Protein AF-A0A6C0HG00-F1 (afdb_monomer)

Radius of gyration: 15.2 Å; Cα contacts (8 Å, |Δi|>4): 102; chains: 1; bounding box: 39×27×39 Å

Structure (mmCIF, N/CA/C/O backbone):
data_AF-A0A6C0HG00-F1
#
_entry.id   AF-A0A6C0HG00-F1
#
loop_
_atom_site.group_PDB
_atom_site.id
_atom_site.type_symbol
_atom_site.label_atom_id
_atom_site.label_alt_id
_atom_site.label_comp_id
_atom_site.label_asym_id
_atom_site.label_entity_id
_atom_site.label_seq_id
_atom_site.pdbx_PDB_ins_code
_atom_site.Cartn_x
_atom_site.Cartn_y
_atom_site.Cartn_z
_atom_site.occupancy
_atom_site.B_iso_or_equiv
_atom_site.auth_seq_id
_atom_site.auth_comp_id
_atom_site.auth_asym_id
_atom_site.auth_atom_id
_atom_site.pdbx_PDB_model_num
ATOM 1 N N . MET A 1 1 ? -4.005 -6.239 12.377 1.00 39.22 1 MET A N 1
ATOM 2 C CA . MET A 1 1 ? -4.452 -7.416 11.584 1.00 39.22 1 MET A CA 1
ATOM 3 C C . MET A 1 1 ? -5.872 -7.143 11.074 1.00 39.22 1 MET A C 1
ATOM 5 O O . MET A 1 1 ? -6.683 -6.711 11.880 1.00 39.22 1 MET A O 1
ATOM 9 N N . PHE A 1 2 ? -6.193 -7.319 9.782 1.00 41.38 2 PHE A N 1
ATOM 10 C CA . PHE A 1 2 ? -7.570 -7.131 9.278 1.00 41.38 2 PHE A CA 1
ATOM 11 C C . PHE A 1 2 ? -8.142 -8.469 8.809 1.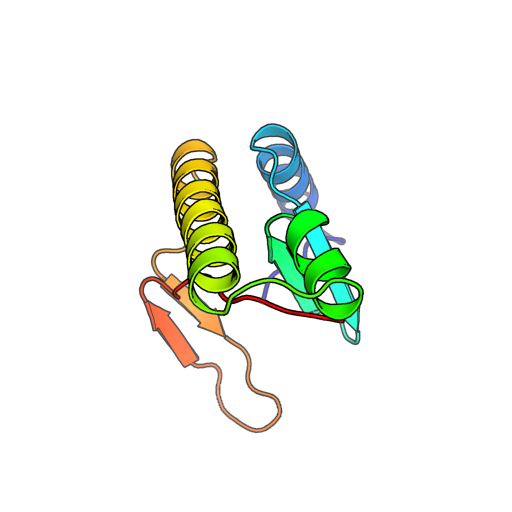00 41.38 2 PHE A C 1
ATOM 13 O O . PHE A 1 2 ? -7.662 -9.040 7.835 1.00 41.38 2 PHE A O 1
ATOM 20 N N . ASN A 1 3 ? -9.164 -8.968 9.502 1.00 40.97 3 ASN A N 1
ATOM 21 C CA . ASN A 1 3 ? -9.877 -10.188 9.133 1.00 40.97 3 ASN A CA 1
ATOM 22 C C . ASN A 1 3 ? -11.052 -9.797 8.221 1.00 40.97 3 ASN A C 1
ATOM 24 O O . ASN A 1 3 ? -12.137 -9.469 8.692 1.00 40.97 3 ASN A O 1
ATOM 28 N N . VAL A 1 4 ? -10.803 -9.698 6.913 1.00 52.06 4 VAL A N 1
ATOM 29 C CA . VAL A 1 4 ? -11.732 -9.041 5.968 1.00 52.06 4 VAL A CA 1
ATOM 30 C C . VAL A 1 4 ? -12.840 -9.982 5.459 1.00 52.06 4 VAL A C 1
ATOM 32 O O . VAL A 1 4 ? -13.831 -9.522 4.899 1.00 52.06 4 VAL A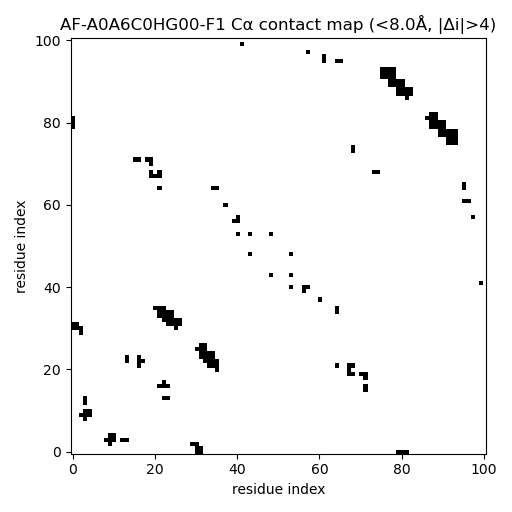 O 1
ATOM 35 N N . ASP A 1 5 ? -12.727 -11.294 5.689 1.00 48.06 5 ASP A N 1
ATOM 36 C CA . ASP A 1 5 ? -13.521 -12.290 4.949 1.00 48.06 5 ASP A CA 1
ATOM 37 C C . ASP A 1 5 ? -14.702 -12.920 5.708 1.00 48.06 5 ASP A C 1
ATOM 39 O O . ASP A 1 5 ? -15.380 -13.784 5.148 1.00 48.06 5 ASP A O 1
ATOM 43 N N . LYS A 1 6 ? -14.987 -12.538 6.962 1.00 48.75 6 LYS A N 1
ATOM 44 C CA . LYS A 1 6 ? -16.021 -13.237 7.763 1.00 48.75 6 LYS A CA 1
ATOM 45 C C . LYS A 1 6 ? -17.171 -12.389 8.310 1.00 48.75 6 LYS A C 1
ATOM 47 O O . LYS A 1 6 ? -18.188 -12.972 8.683 1.00 48.75 6 LYS A O 1
ATOM 52 N N . ASP A 1 7 ? -17.085 -11.059 8.244 1.00 55.03 7 ASP A N 1
ATOM 53 C CA . ASP A 1 7 ? -18.016 -10.169 8.950 1.00 55.03 7 ASP A CA 1
ATOM 54 C C . ASP A 1 7 ? -18.610 -9.091 8.014 1.00 55.03 7 ASP A C 1
ATOM 56 O O . ASP A 1 7 ? -17.992 -8.689 7.026 1.00 55.03 7 ASP A O 1
ATOM 60 N N . GLU A 1 8 ? -19.804 -8.574 8.329 1.00 54.69 8 GLU A N 1
ATOM 61 C CA . GLU A 1 8 ? -20.500 -7.512 7.566 1.00 54.69 8 GLU A CA 1
ATOM 62 C C . GLU A 1 8 ? -19.622 -6.254 7.376 1.00 54.69 8 GLU A C 1
ATOM 64 O O . GLU A 1 8 ? -19.628 -5.624 6.317 1.00 54.69 8 GLU A O 1
ATOM 69 N N . TYR A 1 9 ? -18.759 -5.971 8.358 1.00 54.28 9 TYR A N 1
ATOM 70 C CA . TYR A 1 9 ? -17.730 -4.929 8.310 1.00 54.28 9 TYR A CA 1
ATOM 71 C C . TYR A 1 9 ? -16.618 -5.198 7.287 1.00 54.28 9 TYR A C 1
ATOM 73 O O . TYR A 1 9 ? -16.169 -4.268 6.616 1.00 54.28 9 TYR A O 1
ATOM 81 N N . GLY A 1 10 ? -16.191 -6.452 7.125 1.00 60.38 10 GLY A N 1
ATOM 82 C CA . GLY A 1 10 ? -15.174 -6.837 6.144 1.00 60.38 10 GLY A CA 1
ATOM 83 C C . GLY A 1 10 ? -15.649 -6.616 4.706 1.00 60.38 10 GLY A C 1
ATOM 84 O O . GLY A 1 10 ? -14.906 -6.108 3.867 1.00 60.38 10 GLY A O 1
ATOM 85 N N . ASN A 1 11 ? -16.935 -6.866 4.442 1.00 62.53 11 ASN A N 1
ATOM 86 C CA . ASN A 1 11 ? -17.552 -6.578 3.146 1.00 62.53 11 ASN A CA 1
ATOM 87 C C . ASN A 1 11 ? -17.626 -5.074 2.844 1.00 62.53 11 ASN A C 1
ATOM 89 O O . ASN A 1 11 ? -17.344 -4.662 1.717 1.00 62.53 11 ASN A O 1
ATOM 93 N N . ILE A 1 12 ? -17.958 -4.245 3.838 1.00 65.25 12 ILE A N 1
ATOM 94 C CA . ILE A 1 12 ? -17.965 -2.782 3.689 1.00 65.25 12 ILE A CA 1
ATOM 95 C C . ILE A 1 12 ? -16.544 -2.271 3.426 1.00 65.25 12 ILE A C 1
ATOM 97 O O . ILE A 1 12 ? -16.341 -1.492 2.494 1.00 65.25 12 ILE A O 1
ATOM 101 N N . LEU A 1 13 ? -15.552 -2.758 4.177 1.00 69.81 13 LEU A N 1
ATOM 102 C CA . LEU A 1 13 ? -14.149 -2.386 3.993 1.00 69.81 13 LEU A CA 1
ATOM 103 C C . LEU A 1 13 ? -13.638 -2.788 2.602 1.00 69.81 13 LEU A C 1
ATOM 105 O O . LEU A 1 13 ? -13.024 -1.977 1.912 1.00 69.81 13 LEU A O 1
ATOM 109 N N . ASN A 1 14 ? -13.966 -3.998 2.141 1.00 71.69 14 ASN A N 1
ATOM 110 C CA . ASN A 1 14 ? -13.666 -4.461 0.786 1.00 71.69 14 ASN A CA 1
ATOM 111 C C . ASN A 1 14 ? -14.298 -3.567 -0.295 1.00 71.69 14 ASN A C 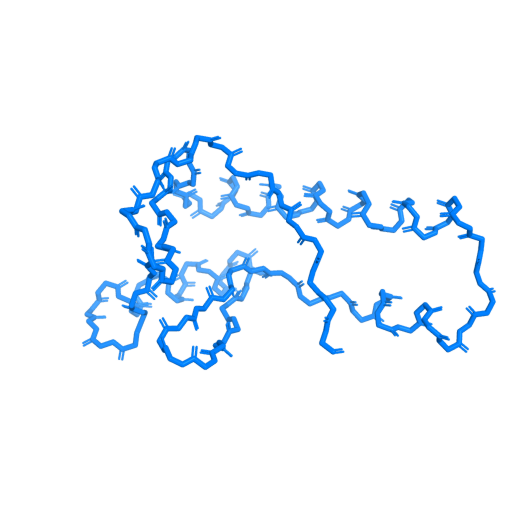1
ATOM 113 O O . ASN A 1 14 ? -13.662 -3.286 -1.313 1.00 71.69 14 ASN A O 1
ATOM 117 N N . CYS A 1 15 ? -15.535 -3.106 -0.092 1.00 71.31 15 CYS A N 1
ATOM 118 C CA . CYS A 1 15 ? -16.206 -2.185 -1.011 1.00 71.31 15 CYS A CA 1
ATOM 119 C C . CYS A 1 15 ? -15.520 -0.813 -1.056 1.00 71.31 15 CYS A C 1
ATOM 121 O O . CYS A 1 15 ? -15.248 -0.317 -2.150 1.00 71.31 15 CYS A O 1
ATOM 123 N N . VAL A 1 16 ? -15.193 -0.231 0.102 1.00 74.38 16 VAL A N 1
ATOM 124 C CA . VAL A 1 16 ? -14.484 1.059 0.202 1.00 74.38 16 VAL A CA 1
ATOM 125 C C . VAL A 1 16 ? -13.106 0.977 -0.460 1.00 74.38 16 VAL A C 1
ATOM 127 O O . VAL A 1 16 ? -12.746 1.846 -1.253 1.00 74.38 16 VAL A O 1
ATOM 130 N N . VAL A 1 17 ? -12.368 -0.109 -0.214 1.00 80.56 17 VAL A N 1
ATOM 131 C CA . VAL A 1 17 ? -11.044 -0.362 -0.802 1.00 80.56 17 VAL A CA 1
ATOM 132 C C . VAL A 1 17 ? -11.113 -0.521 -2.321 1.00 80.56 17 VAL A C 1
ATOM 134 O O . VAL A 1 17 ? -10.335 0.101 -3.043 1.00 80.56 17 VAL A O 1
ATOM 137 N N . LYS A 1 18 ? -12.079 -1.286 -2.842 1.00 77.50 18 LYS A N 1
ATOM 138 C CA . LYS A 1 18 ? -12.243 -1.436 -4.297 1.00 77.50 18 LYS A CA 1
ATOM 139 C C . LYS A 1 18 ? -12.633 -0.123 -4.977 1.00 77.50 18 LYS A C 1
ATOM 141 O O . LYS A 1 18 ? -12.145 0.159 -6.069 1.00 77.50 18 LYS A O 1
ATOM 146 N N . GLN A 1 19 ? -13.492 0.681 -4.350 1.00 79.25 19 GLN A N 1
ATOM 147 C CA . GLN A 1 19 ? -13.919 1.977 -4.891 1.00 79.25 19 GLN A CA 1
ATOM 148 C C . GLN A 1 19 ? -12.794 3.019 -4.893 1.00 79.25 19 GLN A C 1
ATOM 150 O O . GLN A 1 19 ? -12.764 3.874 -5.777 1.00 79.25 19 GLN A O 1
ATOM 155 N N . SER A 1 20 ? -11.847 2.930 -3.955 1.00 78.06 20 SER A N 1
ATOM 156 C CA . SER A 1 20 ? -10.674 3.807 -3.910 1.00 78.06 20 SER A CA 1
ATOM 157 C C . SER A 1 20 ? -9.549 3.381 -4.858 1.00 78.06 20 SER A C 1
ATOM 159 O O . SER A 1 20 ? -8.567 4.102 -4.998 1.00 78.06 20 SER A O 1
ATOM 161 N N . GLY A 1 21 ? -9.675 2.242 -5.549 1.00 81.31 21 GLY A N 1
ATOM 162 C CA . GLY A 1 21 ? -8.630 1.713 -6.432 1.00 81.31 21 GLY A CA 1
ATOM 163 C C . GLY A 1 21 ? -7.470 1.041 -5.689 1.00 81.31 21 GLY A C 1
ATOM 164 O O . GLY A 1 21 ? -6.438 0.756 -6.301 1.00 81.31 21 GLY A O 1
ATOM 165 N N . LEU A 1 22 ? -7.639 0.790 -4.390 1.00 86.19 22 LEU A N 1
ATOM 166 C CA . LEU A 1 22 ? -6.786 -0.078 -3.588 1.00 86.19 22 LEU A CA 1
ATOM 167 C C . LEU A 1 22 ? -7.271 -1.531 -3.709 1.00 86.19 22 LEU A C 1
ATOM 169 O O . LEU A 1 22 ? -8.372 -1.816 -4.188 1.00 86.19 22 LEU A O 1
ATOM 173 N N . ARG A 1 23 ? -6.448 -2.476 -3.259 1.00 84.56 23 ARG A N 1
ATOM 174 C CA . ARG A 1 23 ? -6.842 -3.881 -3.153 1.00 84.56 23 ARG A CA 1
ATOM 175 C C . ARG A 1 23 ? -6.307 -4.520 -1.885 1.00 84.56 23 ARG A C 1
ATOM 177 O O . ARG A 1 23 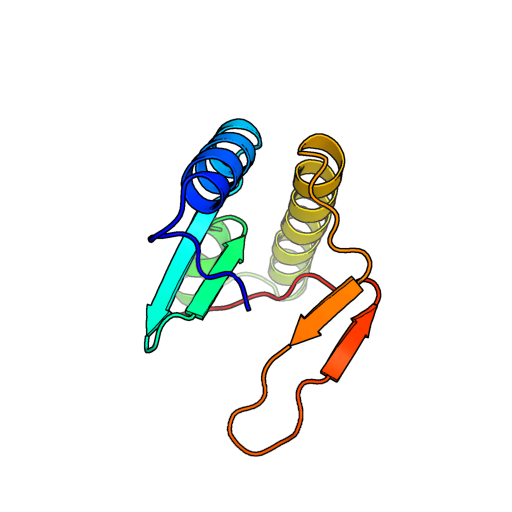? -5.246 -4.129 -1.402 1.00 84.56 23 ARG A O 1
ATOM 184 N N . PHE A 1 24 ? -7.028 -5.531 -1.413 1.00 81.75 24 PHE A N 1
ATOM 185 C CA . PHE A 1 24 ? -6.486 -6.514 -0.490 1.00 81.75 24 PHE A CA 1
ATOM 186 C C . PHE A 1 24 ? -5.911 -7.688 -1.284 1.00 81.75 24 PHE A C 1
ATOM 188 O O . PHE A 1 24 ? -6.620 -8.279 -2.097 1.00 81.75 24 PHE A O 1
ATOM 195 N N . ASP A 1 25 ? -4.643 -8.009 -1.049 1.00 79.75 25 ASP A N 1
ATOM 196 C CA . ASP A 1 25 ? -4.021 -9.266 -1.470 1.00 79.75 25 ASP A CA 1
ATOM 197 C C . ASP A 1 25 ? -3.853 -10.163 -0.251 1.00 79.75 25 ASP A C 1
ATOM 199 O O . ASP A 1 25 ? -3.196 -9.782 0.719 1.00 79.75 25 ASP A O 1
ATOM 203 N N . HIS A 1 26 ? -4.447 -11.353 -0.288 1.00 75.81 26 HIS A N 1
ATOM 204 C CA . HIS A 1 26 ? -4.326 -12.305 0.808 1.00 75.81 26 HIS A CA 1
ATOM 205 C C . HIS A 1 26 ? -2.934 -12.949 0.803 1.00 75.81 26 HIS A C 1
ATOM 207 O O . HIS A 1 26 ? -2.488 -13.476 -0.216 1.00 75.81 26 HIS A O 1
ATOM 213 N N . ILE A 1 27 ? -2.268 -12.928 1.954 1.00 71.69 27 ILE A N 1
ATOM 214 C CA . ILE A 1 27 ? -1.078 -13.731 2.242 1.00 71.69 27 ILE A CA 1
ATOM 215 C C . ILE A 1 27 ? -1.512 -14.902 3.136 1.00 71.69 27 ILE A C 1
ATOM 217 O O . ILE A 1 27 ? -2.526 -14.832 3.825 1.00 71.69 27 ILE A O 1
ATOM 221 N N . ASP A 1 28 ? -0.733 -15.982 3.132 1.00 69.69 28 ASP A N 1
ATOM 222 C CA . ASP A 1 28 ? -0.869 -17.123 4.041 1.00 69.69 28 ASP A CA 1
ATOM 223 C C . ASP A 1 28 ? -1.229 -16.726 5.497 1.00 69.69 28 ASP A C 1
ATOM 225 O O . ASP A 1 28 ? -0.818 -15.681 6.005 1.00 69.69 28 ASP A O 1
ATOM 229 N N . LYS A 1 29 ? -1.977 -17.601 6.183 1.00 66.44 29 LYS A N 1
ATOM 230 C CA . LYS A 1 29 ? -2.397 -17.476 7.596 1.00 66.44 29 LYS A CA 1
ATOM 231 C C . LYS A 1 29 ? -3.198 -16.208 7.956 1.00 66.44 29 LYS A C 1
ATOM 233 O O . LYS A 1 29 ? -2.876 -15.538 8.933 1.00 66.44 29 LYS A O 1
ATOM 238 N N . ASN A 1 30 ? -4.298 -15.924 7.250 1.00 61.56 30 ASN A N 1
ATOM 239 C CA . ASN A 1 30 ? -5.216 -14.801 7.546 1.00 61.56 30 ASN A CA 1
ATOM 240 C C . ASN A 1 30 ? -4.557 -13.410 7.494 1.00 61.56 30 ASN A C 1
ATOM 242 O O . ASN A 1 30 ? -5.052 -12.458 8.101 1.00 61.56 30 ASN A O 1
ATOM 246 N N . LEU A 1 31 ? -3.440 -13.281 6.783 1.00 68.88 31 LEU A N 1
ATOM 247 C CA . LEU A 1 31 ? -2.778 -12.004 6.569 1.00 68.88 31 LEU A CA 1
ATOM 248 C C . LEU A 1 31 ? -3.261 -11.409 5.251 1.00 68.88 31 LEU A C 1
ATOM 250 O O . LEU A 1 31 ? -3.590 -12.109 4.299 1.00 68.88 31 LEU A O 1
ATOM 254 N N . SER A 1 32 ? -3.348 -10.090 5.172 1.00 74.31 32 SER A N 1
ATOM 255 C CA . SER A 1 32 ? -3.724 -9.415 3.932 1.00 74.31 32 SER A CA 1
ATOM 256 C C . SER A 1 32 ? -2.944 -8.120 3.789 1.00 74.31 32 SER A C 1
ATOM 258 O O . SER A 1 32 ? -2.787 -7.369 4.751 1.00 74.31 32 SER A O 1
ATOM 260 N N . ILE A 1 33 ? -2.444 -7.869 2.584 1.00 80.75 33 ILE A N 1
ATOM 261 C CA . ILE A 1 33 ? -1.795 -6.620 2.201 1.00 80.75 33 ILE A CA 1
ATOM 262 C C . ILE A 1 33 ? -2.867 -5.693 1.658 1.00 80.75 33 ILE A C 1
ATOM 264 O O . ILE A 1 33 ? -3.512 -6.025 0.670 1.00 80.75 33 ILE A O 1
ATOM 268 N N . LEU A 1 34 ? -3.002 -4.508 2.243 1.00 84.19 34 LEU A N 1
ATOM 269 C CA . LEU A 1 34 ? -3.688 -3.394 1.598 1.00 84.19 34 LEU A CA 1
ATOM 270 C C . LEU A 1 34 ? -2.686 -2.641 0.720 1.00 84.19 34 LEU A C 1
ATOM 272 O O . LEU A 1 34 ? -1.687 -2.131 1.224 1.00 84.19 34 LEU A O 1
ATOM 276 N N . GLY A 1 35 ? -2.935 -2.556 -0.584 1.00 87.88 35 GLY A N 1
ATOM 277 C CA . GLY A 1 35 ? -1.965 -1.953 -1.492 1.00 87.88 35 GLY A CA 1
ATOM 278 C C . GLY A 1 35 ? -2.457 -1.722 -2.913 1.00 87.88 35 GLY A C 1
ATOM 279 O O . GLY A 1 35 ? -3.649 -1.776 -3.213 1.00 87.88 35 GLY A O 1
ATOM 280 N N . ILE A 1 36 ? -1.493 -1.450 -3.793 1.00 88.44 36 ILE A N 1
ATOM 281 C CA . ILE A 1 36 ? -1.672 -1.315 -5.239 1.00 88.44 36 ILE A CA 1
ATOM 282 C C . ILE A 1 36 ? -0.695 -2.281 -5.907 1.00 88.44 36 ILE A C 1
ATOM 284 O O . ILE A 1 36 ? 0.475 -2.337 -5.530 1.00 88.44 36 ILE A O 1
ATOM 288 N N . GLU A 1 37 ? -1.143 -2.997 -6.935 1.00 85.31 37 GLU A N 1
ATOM 289 C CA . GLU A 1 37 ? -0.231 -3.756 -7.791 1.00 85.31 37 GLU A CA 1
ATOM 290 C C . GLU A 1 37 ? 0.573 -2.838 -8.692 1.00 85.31 37 GLU A C 1
ATOM 292 O O . GLU A 1 37 ? 0.007 -2.040 -9.444 1.00 85.31 37 GLU A O 1
ATOM 297 N N . VAL A 1 38 ? 1.890 -3.017 -8.696 1.00 84.56 38 VAL A N 1
ATOM 298 C CA . VAL A 1 38 ? 2.773 -2.240 -9.558 1.00 84.56 38 VAL A CA 1
ATOM 299 C C . VAL A 1 38 ? 3.462 -3.154 -10.565 1.00 84.56 38 VAL A C 1
ATOM 301 O O . VAL A 1 38 ? 4.598 -3.580 -10.378 1.00 84.56 38 VAL A O 1
ATOM 304 N N . LYS A 1 39 ? 2.781 -3.415 -11.687 1.00 80.31 39 LYS A N 1
ATOM 305 C CA . LYS A 1 39 ? 3.320 -4.219 -12.806 1.00 80.31 39 LYS A CA 1
ATOM 306 C C . LYS A 1 39 ? 4.573 -3.614 -13.450 1.00 80.31 39 LYS A C 1
ATOM 308 O O . LYS A 1 39 ? 5.357 -4.302 -14.092 1.00 80.31 39 LYS A O 1
ATOM 313 N N . GLU A 1 40 ? 4.756 -2.305 -13.309 1.00 75.56 40 GLU A N 1
ATOM 314 C CA . GLU A 1 40 ? 5.959 -1.616 -13.784 1.00 75.56 40 GLU A CA 1
ATOM 315 C C . GLU A 1 40 ? 7.189 -2.017 -12.963 1.00 75.56 40 GLU A C 1
ATOM 317 O O . GLU A 1 40 ? 8.267 -2.135 -13.533 1.00 75.56 40 GLU A O 1
ATOM 322 N N . VAL A 1 41 ? 7.013 -2.295 -11.663 1.00 72.94 41 VAL A N 1
ATOM 323 C CA . VAL A 1 41 ? 8.086 -2.712 -10.750 1.00 72.94 41 VAL A CA 1
ATOM 324 C C . VAL A 1 41 ? 8.413 -4.195 -10.909 1.00 72.94 41 VAL A C 1
ATOM 326 O O . VAL A 1 41 ? 9.585 -4.552 -10.877 1.00 72.94 41 VAL A O 1
ATOM 329 N N . SER A 1 42 ? 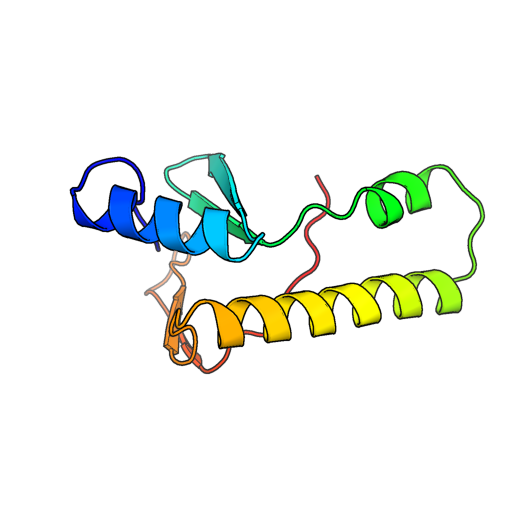7.423 -5.060 -11.163 1.00 69.38 42 SER A N 1
ATOM 330 C CA . SER A 1 42 ? 7.689 -6.484 -11.433 1.00 69.38 42 SER A CA 1
ATOM 331 C C . SER A 1 42 ? 8.576 -6.684 -12.667 1.00 69.38 42 SER A C 1
ATOM 333 O O . SER A 1 42 ? 9.432 -7.559 -12.677 1.00 69.38 42 SER A O 1
ATOM 335 N N . ASN A 1 43 ? 8.430 -5.818 -13.673 1.00 65.75 43 ASN A N 1
ATOM 336 C CA . ASN A 1 43 ? 9.216 -5.860 -14.907 1.00 65.75 43 ASN A CA 1
ATOM 337 C C . ASN A 1 43 ? 10.614 -5.225 -14.783 1.00 65.75 43 ASN A C 1
ATOM 339 O O . ASN A 1 43 ? 11.363 -5.249 -15.760 1.00 65.75 43 ASN A O 1
ATOM 343 N N . LEU A 1 44 ? 10.963 -4.626 -13.635 1.00 69.38 44 LEU A N 1
ATOM 344 C CA . LEU A 1 44 ? 12.298 -4.052 -13.418 1.00 69.38 44 LEU A CA 1
ATOM 345 C C . LEU A 1 44 ? 13.377 -5.132 -13.327 1.00 69.38 44 LEU A C 1
ATOM 347 O O . LEU A 1 44 ? 14.519 -4.871 -13.681 1.00 69.38 44 LEU A O 1
ATOM 351 N N . TRP A 1 45 ? 13.022 -6.344 -12.897 1.00 68.06 45 TRP A N 1
ATOM 352 C CA . TRP A 1 45 ? 13.958 -7.469 -12.830 1.00 68.06 45 TRP A CA 1
ATOM 353 C C . TRP A 1 45 ? 14.375 -7.974 -14.215 1.00 68.06 45 TRP A C 1
ATOM 355 O O . TRP A 1 45 ? 15.506 -8.419 -14.396 1.00 68.06 45 TRP A O 1
ATOM 365 N N . ASP A 1 46 ? 13.487 -7.841 -15.201 1.00 71.94 46 ASP A N 1
ATOM 366 C CA . ASP A 1 46 ? 13.681 -8.356 -16.560 1.00 71.94 46 ASP A CA 1
ATOM 367 C C . ASP A 1 46 ? 14.267 -7.313 -17.528 1.00 71.94 46 ASP A C 1
ATOM 369 O O . ASP A 1 46 ? 14.453 -7.587 -18.718 1.00 71.94 46 ASP A O 1
ATOM 373 N N . LYS A 1 47 ? 14.542 -6.091 -17.052 1.00 75.00 47 LYS A N 1
ATOM 374 C CA . LYS A 1 47 ? 15.030 -4.976 -17.874 1.00 75.00 47 LYS A CA 1
ATOM 375 C C . LYS A 1 47 ? 16.219 -4.290 -17.216 1.00 75.00 47 LYS A C 1
ATOM 377 O O . LYS A 1 47 ? 16.220 -4.021 -16.022 1.00 75.00 47 LYS A O 1
ATOM 382 N N . PHE A 1 48 ? 17.213 -3.917 -18.020 1.00 76.69 48 P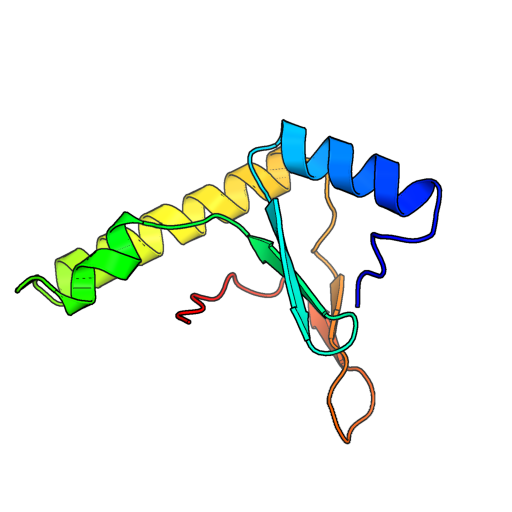HE A N 1
ATOM 383 C CA . PHE A 1 48 ? 18.235 -2.972 -17.570 1.00 76.69 48 PHE A CA 1
ATOM 384 C C . PHE A 1 48 ? 17.602 -1.586 -17.416 1.00 76.69 48 PHE A C 1
ATOM 386 O O . PHE A 1 48 ? 17.384 -0.889 -18.405 1.00 76.69 48 PHE A O 1
ATOM 393 N N . THR A 1 49 ? 17.324 -1.200 -16.174 1.00 78.62 49 THR A N 1
ATOM 394 C CA . THR A 1 49 ? 16.880 0.143 -15.786 1.00 78.62 49 THR A CA 1
ATOM 395 C C . THR A 1 49 ? 17.905 0.753 -14.826 1.00 78.62 49 THR A C 1
ATOM 397 O O . THR A 1 49 ? 18.615 0.038 -14.113 1.00 78.62 49 THR A O 1
ATOM 400 N N . SER A 1 50 ? 18.009 2.083 -14.799 1.00 87.31 50 SER A N 1
ATOM 401 C CA . SER A 1 50 ? 18.858 2.759 -13.817 1.00 87.31 50 SER A CA 1
ATOM 402 C C . SER A 1 50 ? 18.266 2.678 -12.403 1.00 87.31 50 SER A C 1
ATOM 404 O O . SER A 1 50 ? 17.050 2.603 -12.198 1.00 87.31 50 SER A O 1
ATOM 406 N N . VAL A 1 51 ? 19.136 2.727 -11.393 1.00 84.88 51 VAL A N 1
ATOM 407 C CA . VAL A 1 51 ? 18.706 2.772 -9.987 1.00 84.88 51 VAL A CA 1
ATOM 408 C C . VAL A 1 51 ? 17.817 3.994 -9.735 1.00 84.88 51 VAL A C 1
ATOM 410 O O . VAL A 1 51 ? 16.775 3.867 -9.095 1.00 84.88 51 VAL A O 1
ATOM 413 N N . ASP A 1 52 ? 18.170 5.149 -10.302 1.00 89.69 52 ASP A N 1
ATOM 414 C CA . ASP A 1 52 ? 17.401 6.388 -10.152 1.00 89.69 52 ASP A CA 1
ATOM 415 C C . ASP A 1 52 ? 15.987 6.264 -10.731 1.00 89.69 52 ASP A C 1
ATOM 417 O O . ASP A 1 52 ? 15.012 6.648 -10.085 1.00 89.69 52 ASP A O 1
ATOM 421 N N . GLU A 1 53 ? 15.850 5.667 -11.917 1.00 86.50 53 GLU A N 1
ATOM 422 C CA . GLU A 1 53 ? 14.550 5.433 -12.551 1.00 86.50 53 GLU A CA 1
ATOM 423 C C . GLU A 1 53 ? 13.693 4.466 -11.718 1.00 86.50 53 GLU A C 1
ATOM 425 O O . GLU A 1 53 ? 12.504 4.716 -11.505 1.00 86.50 53 GLU A O 1
ATOM 430 N N . SER A 1 54 ? 14.305 3.424 -11.148 1.00 85.56 54 SER A N 1
ATOM 431 C CA . SER A 1 54 ? 13.617 2.496 -10.239 1.00 85.56 54 SER A CA 1
ATOM 432 C C . SER A 1 54 ? 13.105 3.207 -8.986 1.00 85.56 54 SER A C 1
ATOM 434 O O . SER A 1 54 ? 11.945 3.046 -8.601 1.00 85.56 54 SER A O 1
ATOM 436 N N . ILE A 1 55 ? 13.950 4.034 -8.363 1.00 88.19 55 ILE A N 1
ATOM 437 C CA . ILE A 1 55 ? 13.587 4.815 -7.176 1.00 88.19 55 ILE A CA 1
ATOM 438 C C . ILE A 1 55 ? 12.452 5.787 -7.506 1.00 88.19 55 ILE A C 1
ATOM 440 O O . ILE A 1 55 ? 11.492 5.881 -6.740 1.00 88.19 55 ILE A O 1
ATOM 444 N N . MET A 1 56 ? 12.512 6.473 -8.650 1.00 90.50 56 MET A N 1
ATOM 445 C CA . MET A 1 56 ? 11.453 7.383 -9.090 1.00 90.50 56 MET A CA 1
ATOM 446 C C . MET A 1 56 ? 10.109 6.670 -9.259 1.00 90.50 56 MET A C 1
ATOM 448 O O . MET A 1 56 ? 9.085 7.182 -8.799 1.00 90.50 56 MET A O 1
ATOM 452 N N . ILE A 1 57 ? 10.101 5.484 -9.875 1.00 88.12 57 ILE A N 1
ATOM 453 C CA . ILE A 1 57 ? 8.887 4.672 -10.032 1.00 88.12 57 ILE A CA 1
ATOM 454 C C . ILE A 1 57 ? 8.330 4.299 -8.654 1.00 88.12 57 ILE A C 1
ATOM 456 O O . ILE A 1 57 ? 7.154 4.542 -8.382 1.00 88.12 57 ILE A O 1
ATOM 460 N N . ILE A 1 58 ? 9.167 3.781 -7.752 1.00 88.00 58 ILE A N 1
ATOM 461 C CA . ILE A 1 58 ? 8.743 3.390 -6.399 1.00 88.00 58 ILE A CA 1
ATOM 462 C C . ILE A 1 58 ? 8.156 4.591 -5.643 1.00 88.00 58 ILE A C 1
ATOM 464 O O . ILE A 1 58 ? 7.074 4.484 -5.064 1.00 88.00 58 ILE A O 1
ATOM 468 N N . MET A 1 59 ? 8.822 5.748 -5.676 1.00 89.94 59 MET A N 1
ATOM 469 C CA . MET A 1 59 ? 8.355 6.960 -4.993 1.00 89.94 59 MET A CA 1
ATOM 470 C C . MET A 1 59 ? 7.021 7.463 -5.547 1.00 89.94 59 MET A C 1
ATOM 472 O O . MET A 1 59 ? 6.123 7.798 -4.774 1.00 89.94 59 MET A O 1
ATOM 476 N N . LYS A 1 60 ? 6.848 7.444 -6.874 1.00 91.50 60 LYS A N 1
ATOM 477 C CA . LYS A 1 60 ? 5.581 7.796 -7.529 1.00 91.50 60 LYS A CA 1
ATOM 478 C C . LYS A 1 60 ? 4.422 6.941 -7.008 1.00 91.50 60 LYS A C 1
ATOM 480 O O . LYS A 1 60 ? 3.352 7.473 -6.718 1.00 91.50 60 LYS A O 1
ATOM 485 N N . TYR A 1 61 ? 4.622 5.631 -6.860 1.00 90.56 61 TYR A N 1
ATOM 486 C CA . TYR A 1 61 ? 3.573 4.743 -6.349 1.00 90.56 61 TYR A CA 1
ATOM 487 C C . TYR A 1 61 ? 3.339 4.872 -4.847 1.00 90.56 61 TYR A C 1
ATOM 489 O O . TYR A 1 61 ? 2.192 4.756 -4.421 1.00 90.56 61 TYR A O 1
ATOM 497 N N . LYS A 1 62 ? 4.372 5.175 -4.052 1.00 89.88 62 LYS A N 1
ATOM 498 C CA . LYS A 1 62 ? 4.194 5.492 -2.627 1.00 89.88 62 LYS A CA 1
ATOM 499 C C . LYS A 1 62 ? 3.305 6.717 -2.429 1.00 89.88 62 LYS A C 1
ATOM 501 O O . LYS A 1 62 ? 2.374 6.655 -1.634 1.00 89.88 62 LYS A O 1
ATOM 506 N N . LEU A 1 63 ? 3.546 7.790 -3.185 1.00 90.56 63 LEU A N 1
ATOM 507 C CA . LEU A 1 63 ? 2.701 8.989 -3.149 1.00 90.56 63 LEU A CA 1
ATOM 508 C C . LEU A 1 63 ? 1.268 8.672 -3.580 1.00 90.56 63 LEU A C 1
ATOM 510 O O . LEU A 1 63 ? 0.322 9.012 -2.877 1.00 90.56 63 LEU A O 1
ATOM 514 N N . LYS A 1 64 ? 1.112 7.932 -4.684 1.00 90.31 64 LYS A N 1
ATOM 515 C CA . LYS A 1 64 ? -0.204 7.499 -5.162 1.00 90.31 64 LYS A CA 1
ATOM 516 C C . LYS A 1 64 ? -0.963 6.691 -4.105 1.00 90.31 64 LYS A C 1
ATOM 518 O O . LYS A 1 64 ?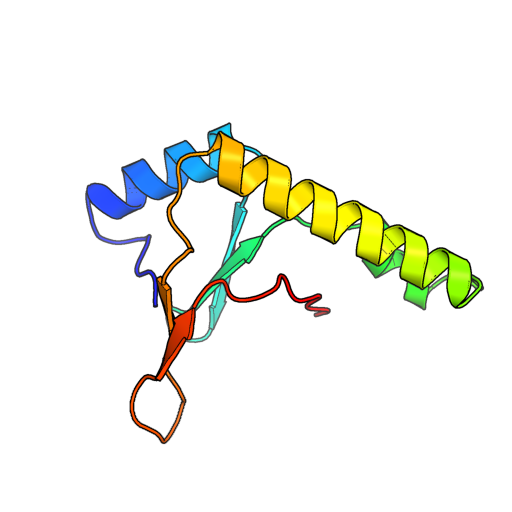 -2.154 6.902 -3.935 1.00 90.31 64 LYS A O 1
ATOM 523 N N . PHE A 1 65 ? -0.300 5.776 -3.399 1.00 89.31 65 PHE A N 1
ATOM 524 C CA . PHE A 1 65 ? -0.929 4.999 -2.329 1.00 89.31 65 PHE A CA 1
ATOM 525 C C . PHE A 1 65 ? -1.463 5.893 -1.207 1.00 89.31 65 PHE A C 1
ATOM 527 O O . PHE A 1 65 ? -2.613 5.726 -0.809 1.00 89.31 65 PHE A O 1
ATOM 534 N N . VAL A 1 66 ? -0.667 6.863 -0.747 1.00 87.88 66 VAL A N 1
ATOM 535 C CA . VAL A 1 66 ? -1.093 7.817 0.289 1.00 87.88 66 VAL A CA 1
ATOM 536 C C . VAL A 1 66 ? -2.326 8.599 -0.170 1.00 87.88 66 VAL A C 1
ATOM 538 O O . VAL A 1 66 ? -3.317 8.636 0.553 1.00 87.88 66 VAL A O 1
ATOM 541 N N . GLU A 1 67 ? -2.327 9.114 -1.404 1.00 88.94 67 GLU A N 1
ATOM 542 C CA . GLU A 1 67 ? -3.492 9.815 -1.964 1.00 88.94 67 GLU A CA 1
ATOM 543 C C . GLU A 1 67 ? -4.755 8.938 -2.006 1.00 88.94 67 GLU A C 1
ATOM 545 O O . GLU A 1 67 ? -5.860 9.421 -1.757 1.00 88.94 67 GLU A O 1
ATOM 550 N N . LEU A 1 68 ? -4.623 7.650 -2.344 1.00 88.12 68 LEU A N 1
ATOM 551 C CA . LEU A 1 68 ? -5.767 6.736 -2.387 1.00 88.12 68 LEU A CA 1
ATOM 552 C C . LEU A 1 68 ? -6.306 6.424 -0.988 1.00 88.12 68 LEU A C 1
ATOM 554 O O . LEU A 1 68 ? -7.523 6.358 -0.814 1.00 88.12 68 LEU A O 1
ATOM 558 N N . ILE A 1 69 ? -5.424 6.267 0.001 1.00 86.81 69 ILE A N 1
ATOM 559 C CA . ILE A 1 69 ? -5.817 6.066 1.398 1.00 86.81 69 ILE A CA 1
ATOM 560 C C . ILE A 1 69 ? -6.573 7.290 1.917 1.00 86.81 69 ILE A C 1
ATOM 562 O O . ILE A 1 69 ? -7.698 7.141 2.392 1.00 86.81 69 ILE A O 1
ATOM 566 N N . GLU A 1 70 ? -6.029 8.495 1.738 1.00 85.56 70 GLU A N 1
ATOM 567 C CA . GLU A 1 70 ? -6.681 9.743 2.159 1.00 85.56 70 GLU A CA 1
ATOM 568 C C . GLU A 1 70 ? -8.075 9.898 1.535 1.00 85.56 70 GLU A C 1
ATO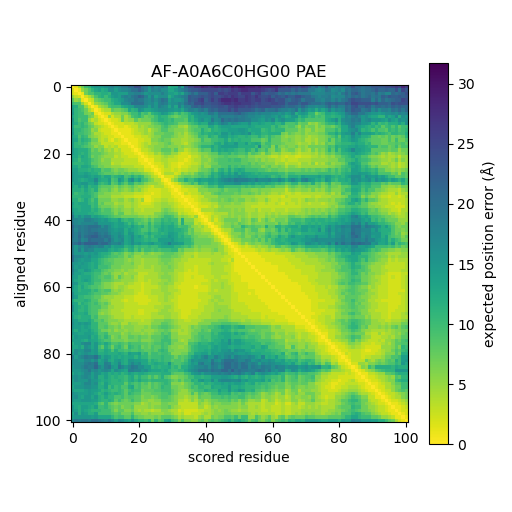M 570 O O . GLU A 1 70 ? -9.038 10.247 2.217 1.00 85.56 70 GLU A O 1
ATOM 575 N N . ARG A 1 71 ? -8.217 9.571 0.244 1.00 85.38 71 ARG A N 1
ATOM 576 C CA . ARG A 1 71 ? -9.510 9.621 -0.462 1.00 85.38 71 ARG A CA 1
ATOM 577 C C . ARG A 1 71 ? -10.489 8.542 -0.022 1.00 85.38 71 ARG A C 1
ATOM 579 O O . ARG A 1 71 ? -11.695 8.748 -0.127 1.00 85.38 71 ARG A O 1
ATOM 586 N N . SER A 1 72 ? -9.991 7.390 0.415 1.00 82.56 72 SER A N 1
ATOM 587 C CA . SER A 1 72 ? -10.833 6.272 0.847 1.00 82.56 72 SER A CA 1
ATOM 588 C C . SER A 1 72 ? -11.498 6.507 2.205 1.00 82.56 72 SER A C 1
ATOM 590 O O . SER A 1 72 ? -12.448 5.805 2.539 1.00 82.56 72 SER A O 1
ATOM 592 N N . GLY A 1 73 ? -11.005 7.473 2.990 1.00 80.00 73 GLY A N 1
ATOM 593 C CA . GLY A 1 73 ? -11.449 7.687 4.368 1.00 80.00 73 GLY A CA 1
ATOM 594 C C . GLY A 1 73 ? -11.037 6.563 5.325 1.00 80.00 73 GLY A C 1
ATOM 595 O O . GLY A 1 73 ? -11.530 6.517 6.449 1.00 80.00 73 GLY A O 1
ATOM 596 N N . ILE A 1 74 ? -10.159 5.651 4.889 1.00 80.12 74 ILE A N 1
ATOM 597 C CA . ILE A 1 74 ? -9.582 4.609 5.738 1.00 80.12 74 ILE A CA 1
ATOM 598 C C . ILE A 1 74 ? -8.562 5.263 6.666 1.00 80.12 74 ILE A C 1
ATOM 600 O O . ILE A 1 74 ? -7.588 5.865 6.213 1.00 80.12 74 ILE A O 1
ATOM 604 N N . ASP A 1 75 ? -8.776 5.106 7.967 1.00 79.25 75 ASP A N 1
ATOM 605 C CA . ASP A 1 75 ? -7.830 5.554 8.977 1.00 79.25 75 ASP A CA 1
ATOM 606 C C . ASP A 1 75 ? -6.727 4.504 9.173 1.00 79.25 75 ASP A C 1
ATOM 608 O O . ASP A 1 75 ? -6.973 3.403 9.665 1.00 79.25 75 ASP A O 1
ATOM 612 N N . ILE A 1 76 ? -5.509 4.848 8.750 1.00 78.31 76 ILE A N 1
ATOM 613 C CA . ILE A 1 76 ? -4.282 4.084 9.025 1.00 78.31 76 ILE A CA 1
ATOM 614 C C . ILE A 1 76 ? -3.333 4.854 9.950 1.00 78.31 76 ILE A C 1
ATOM 616 O O . ILE A 1 76 ? -2.146 4.536 10.018 1.00 78.31 76 ILE A O 1
ATOM 620 N N . SER A 1 77 ? -3.815 5.899 10.630 1.00 79.19 77 SER A N 1
ATOM 621 C CA . SER A 1 77 ? -2.977 6.723 11.506 1.00 79.19 77 SER A CA 1
ATOM 622 C C . SER A 1 77 ? -2.401 5.929 12.675 1.00 79.19 77 SER A C 1
ATOM 624 O O . SER A 1 77 ? -1.310 6.240 13.162 1.00 79.19 77 SER A O 1
ATOM 626 N N . GLU A 1 78 ? -3.088 4.859 13.067 1.00 80.75 78 GLU A N 1
ATOM 627 C CA . GLU A 1 78 ? -2.682 3.934 14.107 1.00 80.75 78 GLU A CA 1
ATOM 628 C C . GLU A 1 78 ? -3.061 2.505 13.700 1.00 80.75 78 GLU A C 1
ATOM 630 O O . GLU A 1 78 ? -4.229 2.187 13.483 1.00 80.75 78 GLU A O 1
ATOM 635 N N . VAL A 1 79 ? -2.055 1.644 13.542 1.00 77.75 79 VAL A N 1
ATOM 636 C CA . VAL A 1 79 ? -2.233 0.254 13.110 1.00 77.75 79 VAL A CA 1
ATOM 637 C C . VAL A 1 79 ? -1.505 -0.672 14.069 1.00 77.75 79 VAL A C 1
ATOM 639 O O . VAL A 1 79 ? -0.325 -0.487 14.360 1.00 77.75 79 VAL A O 1
ATOM 642 N N . GLU A 1 80 ? -2.202 -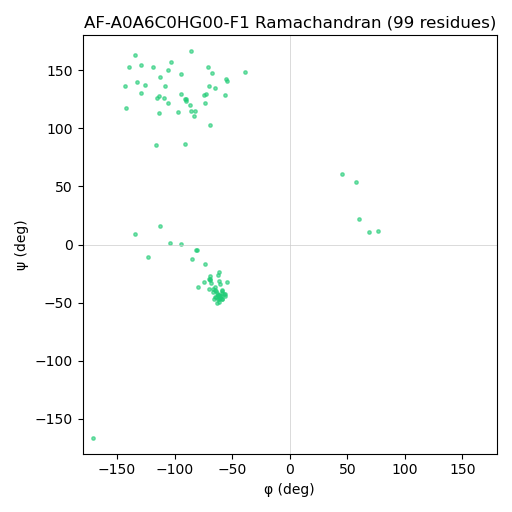1.705 14.526 1.00 75.56 80 GLU A N 1
ATOM 643 C CA . GLU A 1 80 ? -1.613 -2.782 15.311 1.00 75.56 80 GLU A CA 1
ATOM 644 C C . GLU A 1 80 ? -1.028 -3.856 14.380 1.00 75.56 80 GLU A C 1
ATOM 646 O O . GLU A 1 80 ? -1.741 -4.510 13.599 1.00 75.56 80 GLU A O 1
ATOM 651 N N . ILE A 1 81 ? 0.297 -4.004 14.441 1.00 71.50 81 ILE A N 1
ATOM 652 C CA . ILE A 1 81 ? 1.052 -5.004 13.688 1.00 71.50 81 ILE A CA 1
ATOM 653 C C . ILE A 1 81 ? 1.294 -6.202 14.599 1.00 71.50 81 ILE A C 1
ATOM 655 O O . ILE A 1 81 ? 2.038 -6.113 15.577 1.00 71.50 81 ILE A O 1
ATOM 659 N N . GLU A 1 82 ? 0.694 -7.334 14.243 1.00 68.25 82 GLU A N 1
ATOM 660 C CA . GLU A 1 82 ? 0.990 -8.611 14.885 1.00 68.25 82 GLU A CA 1
ATOM 661 C C . GLU A 1 82 ? 2.391 -9.089 14.501 1.00 68.25 82 GLU A C 1
ATOM 663 O O . GLU A 1 82 ? 2.799 -9.019 13.337 1.00 68.25 82 GLU A O 1
ATOM 668 N N . ARG A 1 83 ? 3.135 -9.588 15.489 1.00 66.25 83 ARG A N 1
ATOM 669 C CA . ARG A 1 83 ? 4.476 -10.147 15.310 1.00 66.25 83 ARG A CA 1
ATOM 670 C C . ARG A 1 83 ? 4.420 -11.644 15.598 1.00 66.25 83 ARG A C 1
ATOM 672 O O . ARG A 1 83 ? 3.672 -12.079 16.461 1.00 66.25 83 ARG A O 1
ATOM 679 N N . MET A 1 84 ? 5.204 -12.438 14.865 1.00 64.19 84 MET A N 1
ATOM 680 C CA . MET A 1 84 ? 5.110 -13.907 14.934 1.00 64.19 84 MET A CA 1
ATOM 681 C C . MET A 1 84 ? 5.406 -14.494 16.322 1.00 64.19 84 MET A C 1
ATOM 683 O O . MET A 1 84 ? 4.847 -15.533 16.656 1.00 64.19 84 MET A O 1
ATOM 687 N N . GLU A 1 85 ? 6.273 -13.860 17.111 1.00 69.69 85 GLU A N 1
ATOM 688 C CA . GLU A 1 85 ? 6.717 -14.381 18.415 1.00 69.69 85 GLU A CA 1
ATOM 689 C C . GLU A 1 85 ? 6.701 -13.319 19.528 1.00 69.69 85 GLU A C 1
ATOM 691 O O . GLU A 1 85 ? 7.218 -13.550 20.617 1.00 69.69 85 GLU A O 1
ATOM 696 N N . GLU A 1 86 ? 6.130 -12.141 19.269 1.00 78.94 86 GLU A N 1
ATOM 697 C CA . GLU A 1 86 ? 6.147 -11.015 20.206 1.00 78.94 86 GLU A CA 1
ATOM 698 C C . GLU A 1 86 ? 4.762 -10.378 20.328 1.00 78.94 86 GLU A C 1
ATOM 700 O O . GLU A 1 86 ? 3.897 -10.581 19.475 1.00 78.94 86 GLU A O 1
ATOM 705 N N . GLU A 1 87 ? 4.574 -9.584 21.385 1.00 77.94 87 GLU A N 1
ATOM 706 C CA . GLU A 1 87 ? 3.366 -8.781 21.572 1.00 77.94 87 GLU A CA 1
ATOM 707 C C . GLU A 1 87 ? 3.123 -7.876 20.350 1.00 77.94 87 GLU A C 1
ATOM 709 O O . GLU A 1 87 ? 4.087 -7.346 19.768 1.00 77.94 87 GLU A O 1
ATOM 714 N N . PRO A 1 88 ? 1.853 -7.679 19.950 1.00 77.81 88 PRO A N 1
ATOM 715 C CA . PRO A 1 88 ? 1.516 -6.739 18.899 1.00 77.81 88 PRO A CA 1
ATOM 716 C C . PRO A 1 88 ? 2.074 -5.350 19.204 1.00 77.81 88 PRO A C 1
ATOM 718 O O . PRO A 1 88 ? 2.074 -4.882 20.345 1.00 77.81 88 PRO A O 1
ATOM 721 N N . ILE A 1 89 ? 2.560 -4.677 18.165 1.00 81.38 89 ILE A N 1
ATOM 722 C CA . ILE A 1 89 ? 3.081 -3.319 18.296 1.00 81.38 89 ILE A CA 1
ATOM 723 C C . ILE A 1 89 ? 2.133 -2.328 17.640 1.00 81.38 89 ILE A C 1
ATOM 725 O O . ILE A 1 89 ? 1.660 -2.525 16.520 1.00 81.38 89 ILE A O 1
ATOM 729 N N . LEU A 1 90 ? 1.900 -1.224 18.338 1.00 81.25 90 LEU A N 1
ATOM 730 C CA . LEU A 1 90 ? 1.148 -0.101 17.811 1.00 81.25 90 LEU A CA 1
ATOM 731 C C . LEU A 1 90 ? 2.080 0.766 16.964 1.00 81.25 90 LEU A C 1
ATOM 733 O O . LEU A 1 90 ? 3.036 1.355 17.474 1.00 81.25 90 LEU A O 1
ATOM 737 N N . VAL A 1 91 ? 1.813 0.839 15.665 1.00 80.31 91 VAL A N 1
ATOM 738 C CA . VAL A 1 91 ? 2.582 1.655 14.727 1.00 80.31 91 VAL A CA 1
ATOM 739 C C . VAL A 1 91 ? 1.740 2.836 14.287 1.00 80.31 91 VAL A C 1
ATOM 741 O O . VAL A 1 91 ? 0.624 2.682 13.797 1.00 80.31 91 VAL A O 1
ATOM 744 N N . LYS A 1 92 ? 2.304 4.033 14.448 1.00 81.88 92 LYS A N 1
ATOM 745 C CA . LYS A 1 92 ? 1.666 5.280 14.032 1.00 81.88 92 LYS A CA 1
ATOM 746 C C . LYS A 1 92 ? 2.125 5.666 12.639 1.00 81.88 92 LYS A C 1
ATOM 748 O O . LYS A 1 92 ? 3.330 5.728 12.403 1.00 81.88 92 LYS A O 1
ATOM 753 N N . ASN A 1 93 ? 1.171 5.955 11.756 1.00 76.62 93 ASN A N 1
ATOM 754 C CA . ASN A 1 93 ? 1.392 6.328 10.358 1.00 76.62 93 ASN A CA 1
ATOM 755 C C . ASN A 1 93 ? 2.426 5.415 9.666 1.00 76.62 93 ASN A C 1
ATOM 757 O O . ASN A 1 93 ? 3.490 5.899 9.258 1.00 76.62 93 ASN A O 1
ATOM 761 N N . PRO A 1 94 ? 2.172 4.093 9.579 1.00 79.69 94 PRO A N 1
ATOM 762 C CA . PRO A 1 94 ? 3.118 3.169 8.975 1.00 79.69 94 PRO A CA 1
ATOM 763 C C . PRO A 1 94 ? 3.432 3.615 7.538 1.00 79.69 94 PRO A C 1
ATOM 765 O O . PRO A 1 94 ? 2.511 3.860 6.752 1.00 79.69 94 PRO A O 1
ATOM 768 N N . PRO A 1 95 ? 4.718 3.744 7.165 1.00 79.38 95 PRO A N 1
ATOM 769 C CA . PRO A 1 95 ? 5.067 4.141 5.813 1.00 79.38 95 PRO A CA 1
ATOM 770 C C . PRO A 1 95 ? 4.686 3.024 4.831 1.00 79.38 95 PRO A C 1
ATOM 772 O O . PRO A 1 95 ? 4.802 1.847 5.168 1.00 79.38 95 PRO A O 1
ATOM 775 N N . PRO A 1 96 ? 4.293 3.344 3.589 1.00 85.19 96 PRO A N 1
ATOM 776 C CA . PRO A 1 96 ? 4.065 2.320 2.582 1.00 85.19 96 PRO A CA 1
ATOM 777 C C . PRO A 1 96 ? 5.370 1.588 2.239 1.00 85.19 96 PRO A C 1
ATOM 779 O O . PRO A 1 96 ? 6.423 2.204 1.999 1.00 85.19 96 PRO A O 1
ATOM 782 N N . TYR A 1 97 ? 5.277 0.262 2.166 1.00 83.50 97 TYR A N 1
ATOM 783 C CA . TYR A 1 97 ? 6.375 -0.635 1.817 1.00 83.50 97 TYR A CA 1
ATOM 784 C C . TYR A 1 97 ? 6.210 -1.172 0.398 1.00 83.50 97 TYR A C 1
ATOM 786 O O . TYR A 1 97 ? 5.097 -1.329 -0.099 1.00 83.50 97 TYR A O 1
ATOM 794 N N . LEU A 1 98 ? 7.339 -1.455 -0.252 1.00 82.50 98 LEU A N 1
ATOM 795 C CA . LEU A 1 98 ? 7.349 -2.248 -1.473 1.00 82.50 98 LEU A CA 1
ATOM 796 C C . LEU A 1 98 ? 7.500 -3.715 -1.074 1.00 82.50 98 LEU A C 1
ATOM 798 O O . LEU A 1 98 ? 8.449 -4.059 -0.372 1.00 82.50 98 LEU A O 1
ATOM 802 N N . ILE A 1 99 ? 6.579 -4.554 -1.534 1.00 81.06 99 ILE A N 1
ATOM 803 C CA . ILE A 1 99 ? 6.642 -6.006 -1.381 1.00 81.06 99 ILE A CA 1
ATOM 804 C C . ILE A 1 99 ? 6.783 -6.591 -2.784 1.00 81.06 99 ILE A C 1
ATOM 806 O O . ILE A 1 99 ? 5.998 -6.266 -3.674 1.00 81.06 99 ILE A O 1
ATOM 810 N N . THR A 1 100 ? 7.802 -7.421 -2.982 1.00 72.88 100 THR A N 1
ATOM 811 C CA . THR A 1 100 ? 8.019 -8.192 -4.209 1.00 72.88 100 THR A CA 1
ATOM 812 C C . THR A 1 100 ? 7.842 -9.666 -3.873 1.00 72.88 100 THR A C 1
ATOM 814 O O . THR A 1 100 ? 8.459 -10.136 -2.916 1.00 72.88 100 THR A O 1
ATOM 817 N N . VAL A 1 101 ? 6.998 -10.361 -4.632 1.00 64.06 101 VAL A N 1
ATOM 818 C CA . VAL A 1 101 ? 6.812 -11.819 -4.564 1.00 64.06 101 VAL A CA 1
ATOM 819 C C . VAL A 1 101 ? 7.656 -12.528 -5.608 1.00 64.06 101 VAL A C 1
ATOM 821 O O . VAL A 1 101 ? 7.873 -11.921 -6.681 1.00 64.06 101 VAL A O 1
#

Mean predicted aligned error: 8.68 Å

Solvent-accessible surface area (backbone atoms only — not comparable to full-atom values): 6320 Å² total; per-residue (Å²): 110,67,76,49,88,82,46,77,65,21,53,52,51,53,50,45,34,53,75,41,68,36,42,78,47,81,45,82,90,78,38,60,46,80,46,72,90,57,72,73,61,68,49,48,80,82,42,97,70,55,70,68,59,52,49,52,54,53,52,56,51,48,53,50,50,51,57,32,37,66,73,47,70,61,83,56,60,65,41,52,46,77,44,100,89,52,78,65,42,82,36,66,56,68,76,87,77,90,84,84,132

Organism: NCBI:txid1070528

Foldseek 3Di:
DDQLPDDPVSVVVQVLCVVLQWHWDDDPPSDTDTAHDDPVLLCPVVDDDDPVVNVVSVVVRQVVGVVSCVVSVPDPQWDFDDDPPDDTDIDGPDRDDDDDD

Secondary structure (DSSP, 8-state):
----SSSHHHHHHHHHHHHTT-EEEEETTTEEEEE---HHHHTTTTS---HHHHHHHHHHHHHHHHHHHHHHT---SEEEE--SSS--EEEESPPP-----

Sequence (101 aa):
MFNVDKDEYGNILNCVVKQSGLRFDHIDKNLSILGIEVKEVSNLWDKFTSVDESIMIIMKYKLKFVELIERSGIDISEVEIERMEEEPILVKNPPPYLITV

Nearest PDB structures (foldseek):
  9ium-assembly1_A  TM=3.288E-01  e=4.106E+00  Candida albicans SC5314
  9iul-assembly1_A  TM=3.262E-01  e=8.879E+00  Candida albicans SC5314
  5me9-assembly1_A  TM=3.178E-01  e=8.879E+00  Saccharomyces cerevisiae

pLDDT: mean 76.27, std 11.7, range [39.22, 91.5]